Protein AF-A0A2N2Z2V5-F1 (afdb_monomer)

Secondary structure (DSSP, 8-state):
-------GGG-TT----S-BSS---EEEPSSPPP-SSS--GGGGGSPPEEEEEE-----S------STTTT-TTSS-S-S----TT-EEEEEEEEEE-SS-EEEEEEE--TT-GGG-PPEEEETTTTEEEE----

Solvent-accessible surface area (backbone atoms only — not comparable to full-atom values): 9160 Å² total; per-residue (Å²): 134,80,84,80,73,81,56,72,90,76,53,92,82,70,74,89,63,82,56,32,67,86,59,82,56,64,35,81,41,96,63,80,83,71,91,80,86,63,87,56,76,73,56,75,78,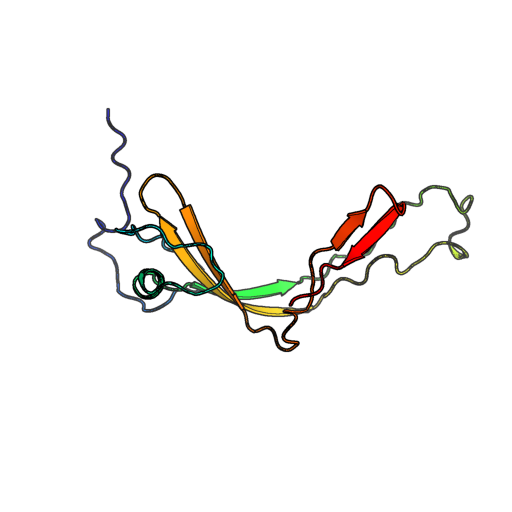29,50,37,19,47,42,72,52,65,39,66,76,87,70,81,88,78,80,80,76,87,59,83,56,75,82,42,72,88,75,52,80,91,75,86,72,86,72,69,55,74,44,69,46,57,34,40,37,32,28,34,26,64,86,87,53,83,46,76,51,77,46,62,83,60,93,80,62,67,80,78,72,47,59,71,46,78,38,84,86,80,74,41,78,42,67,50,81,84,130

Nearest PDB structures (foldseek):
  2v9j-assembly1_B  TM=2.608E-01  e=1.720E+00  Homo sapiens
  2y8q-assembly1_B  TM=3.119E-01  e=4.897E+00  Homo sapiens

Sequence (135 aa):
MSLVNCTFDDNPNYSELNSSTDVLLVKKFKTAPIFDGDIDEVWSSARPMLSDATVSKAGNRVITLNGSSNGNTALEPTDLFDPYTGESYKYSLRGGHDGEYLYLLFEFDDAEDSMDRESFYFDPATKTWKQEDRK

pLDDT: mean 76.93, std 15.85, range [36.72, 96.12]

Structure (mmCIF, N/CA/C/O backbone):
data_AF-A0A2N2Z2V5-F1
#
_entry.id   AF-A0A2N2Z2V5-F1
#
loop_
_atom_site.group_PDB
_atom_site.id
_atom_site.type_symbol
_atom_site.label_atom_id
_atom_site.label_alt_id
_atom_site.label_comp_id
_atom_site.label_asym_id
_atom_site.label_entity_id
_atom_site.label_seq_id
_atom_site.pdbx_PDB_ins_code
_atom_site.Cartn_x
_atom_site.Cartn_y
_atom_site.Cartn_z
_atom_site.occupancy
_atom_site.B_iso_or_equiv
_atom_site.auth_seq_id
_atom_site.auth_comp_id
_atom_site.auth_asym_id
_atom_site.auth_atom_id
_atom_site.pdbx_PDB_model_num
ATOM 1 N N . MET A 1 1 ? -4.647 25.467 25.989 1.00 37.06 1 MET A N 1
ATOM 2 C CA . MET A 1 1 ? -5.329 25.253 24.696 1.00 37.06 1 MET A CA 1
ATOM 3 C C . MET A 1 1 ? -5.066 23.820 24.292 1.00 37.06 1 MET A C 1
ATOM 5 O O . MET A 1 1 ? -3.930 23.506 23.973 1.00 37.06 1 MET A O 1
ATOM 9 N N . SER A 1 2 ? -6.060 22.944 24.427 1.00 39.22 2 SER A N 1
ATOM 10 C CA . SER A 1 2 ? -5.961 21.573 23.920 1.00 39.22 2 SER A CA 1
ATOM 11 C C . SER A 1 2 ? -6.251 21.618 22.424 1.00 39.22 2 SER A C 1
ATOM 13 O O . SER A 1 2 ? -7.257 22.220 22.041 1.00 39.22 2 SER A O 1
ATOM 15 N N . LEU A 1 3 ? -5.386 21.044 21.585 1.00 36.72 3 LEU A N 1
ATOM 16 C CA . LEU A 1 3 ? -5.767 20.773 20.202 1.00 36.72 3 LEU A CA 1
ATOM 17 C C . LEU A 1 3 ? -6.881 19.724 20.251 1.00 36.72 3 LEU A C 1
ATOM 19 O O . LEU A 1 3 ? -6.632 18.557 20.544 1.00 36.72 3 LEU A O 1
ATOM 23 N N . VAL A 1 4 ? -8.116 20.153 20.003 1.00 44.22 4 VAL A N 1
ATOM 24 C CA . VAL A 1 4 ? -9.213 19.238 19.687 1.00 44.22 4 VAL A CA 1
ATOM 25 C C . VAL A 1 4 ? -8.916 18.726 18.285 1.00 44.22 4 VAL A C 1
ATOM 27 O O . VAL A 1 4 ? -9.154 19.416 17.298 1.00 44.22 4 VAL A O 1
ATOM 30 N N . ASN A 1 5 ? -8.281 17.560 18.208 1.00 45.56 5 ASN A N 1
ATOM 31 C CA . ASN A 1 5 ? -8.080 16.871 16.947 1.00 45.56 5 ASN A CA 1
ATOM 32 C C . ASN A 1 5 ? -9.447 16.306 16.548 1.00 45.56 5 ASN A C 1
ATOM 34 O O . ASN A 1 5 ? -9.966 15.435 17.243 1.00 45.56 5 ASN A O 1
ATOM 38 N N . CYS A 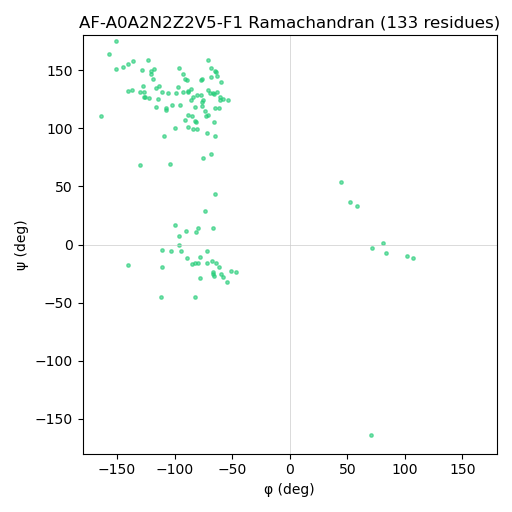1 6 ? -10.068 16.851 15.502 1.00 43.03 6 CYS A N 1
ATOM 39 C CA . CYS A 1 6 ? -11.327 16.333 14.979 1.00 43.03 6 CYS A CA 1
ATOM 40 C C . CYS A 1 6 ? -11.065 14.931 14.422 1.00 43.03 6 CYS A C 1
ATOM 42 O O . CYS A 1 6 ? -10.645 14.782 13.275 1.00 43.03 6 CYS A O 1
ATOM 44 N N . THR A 1 7 ? -11.271 13.891 15.228 1.00 51.41 7 THR A N 1
ATOM 45 C CA . THR A 1 7 ? -11.372 12.541 14.689 1.00 51.41 7 THR A CA 1
ATOM 46 C C . THR A 1 7 ? -12.634 12.489 13.844 1.00 51.41 7 THR A C 1
ATOM 48 O O . THR A 1 7 ? -13.701 12.922 14.268 1.00 51.41 7 THR A O 1
ATOM 51 N N . PHE A 1 8 ? -12.480 11.998 12.623 1.00 54.22 8 PHE A N 1
ATOM 52 C CA . PHE A 1 8 ? -13.484 11.926 11.567 1.00 54.22 8 PHE A CA 1
ATOM 53 C C . PHE A 1 8 ? -14.870 11.390 12.008 1.00 54.22 8 PHE A C 1
ATOM 55 O O . PHE A 1 8 ? -15.880 11.758 11.412 1.00 54.22 8 PHE A O 1
ATOM 62 N N . ASP A 1 9 ? -14.928 10.613 13.094 1.00 52.00 9 ASP A N 1
ATOM 63 C CA . ASP A 1 9 ? -16.160 10.105 13.711 1.00 52.00 9 ASP A CA 1
ATOM 64 C C . ASP A 1 9 ? -17.124 11.193 14.239 1.00 52.00 9 ASP A C 1
ATOM 66 O O . ASP A 1 9 ? -18.313 10.916 14.382 1.00 52.00 9 ASP A O 1
ATOM 70 N N . ASP A 1 10 ? -16.658 12.426 14.474 1.00 52.94 10 ASP A N 1
ATOM 71 C CA . ASP A 1 10 ? -17.479 13.538 14.988 1.00 52.94 10 ASP A CA 1
ATOM 72 C C . ASP A 1 10 ? -18.024 14.475 13.888 1.00 52.94 10 ASP A C 1
ATOM 74 O O . ASP A 1 10 ? -18.585 15.530 14.195 1.00 52.94 10 ASP A O 1
ATOM 78 N N . ASN A 1 11 ? -17.853 14.148 12.597 1.00 53.00 11 ASN A N 1
ATOM 79 C CA . ASN A 1 11 ? -18.323 15.002 11.500 1.00 53.00 11 ASN A CA 1
ATOM 80 C C . ASN A 1 11 ? -19.757 14.633 11.048 1.00 53.00 11 ASN A C 1
ATOM 82 O O . ASN A 1 11 ? -19.936 13.639 10.342 1.00 53.00 11 ASN A O 1
ATOM 86 N N . PRO A 1 12 ? -20.785 15.453 11.354 1.00 52.12 12 PRO A N 1
ATOM 87 C CA . PRO A 1 12 ? -22.185 15.158 11.029 1.00 52.12 12 PRO A CA 1
ATOM 88 C C . PRO A 1 12 ? -22.532 15.266 9.531 1.00 52.12 12 PRO A C 1
ATOM 90 O O . PRO A 1 12 ? -23.656 14.954 9.152 1.00 52.12 12 PRO A O 1
ATOM 93 N N . ASN A 1 13 ? -21.601 15.708 8.675 1.00 53.38 13 ASN A N 1
ATOM 94 C CA . ASN A 1 13 ? -21.816 15.888 7.231 1.00 53.38 13 ASN A CA 1
ATOM 95 C C . ASN A 1 13 ? -21.267 14.739 6.371 1.00 53.38 13 ASN A C 1
ATOM 97 O O . ASN A 1 13 ? -21.069 14.899 5.164 1.00 53.38 13 ASN A O 1
ATOM 101 N N . TYR A 1 14 ? -20.985 13.583 6.969 1.00 53.47 14 TYR A N 1
ATOM 102 C CA . TYR A 1 14 ? -20.516 12.437 6.209 1.00 53.47 14 TYR A CA 1
ATOM 103 C C . TYR A 1 14 ? -21.669 11.762 5.452 1.00 53.47 14 TYR A C 1
ATOM 105 O O . TYR A 1 14 ? -22.622 11.275 6.054 1.00 53.47 14 TYR A O 1
ATOM 113 N N . SER A 1 15 ? -21.571 11.722 4.121 1.00 54.09 15 SER A N 1
ATOM 114 C CA . SER A 1 15 ? -22.388 10.813 3.315 1.00 54.09 15 SER A CA 1
ATOM 115 C C . SER A 1 15 ? -21.699 9.453 3.282 1.00 54.09 15 SER A C 1
ATOM 117 O O . SER A 1 15 ? -20.509 9.365 2.970 1.00 54.09 15 SER A O 1
ATOM 119 N N . GLU A 1 16 ? -22.432 8.399 3.635 1.00 56.84 16 GLU A N 1
ATOM 120 C CA . GLU A 1 16 ? -21.957 7.019 3.559 1.00 56.84 16 GLU A CA 1
ATOM 121 C C . GLU A 1 16 ? -21.784 6.602 2.094 1.00 56.84 16 GLU A C 1
ATOM 123 O O . GLU A 1 16 ? -22.608 5.909 1.506 1.00 56.84 16 GLU A O 1
ATOM 128 N N . LEU A 1 17 ? -20.696 7.042 1.471 1.00 58.56 17 LEU A N 1
ATOM 129 C CA . LEU A 1 17 ? -20.167 6.351 0.308 1.00 58.56 17 LEU A CA 1
ATOM 130 C C . LEU A 1 17 ? -19.474 5.087 0.822 1.00 58.56 17 LEU A C 1
ATOM 132 O O . LEU A 1 17 ? -18.594 5.145 1.678 1.00 58.56 17 LEU A O 1
ATOM 136 N N . ASN A 1 18 ? -19.889 3.940 0.301 1.00 76.81 18 ASN A N 1
ATOM 137 C CA . ASN A 1 18 ? -19.373 2.606 0.608 1.00 76.81 18 ASN A CA 1
ATOM 138 C C . ASN A 1 18 ? -17.898 2.406 0.200 1.00 76.81 18 ASN A C 1
ATOM 140 O O . ASN A 1 18 ? -17.251 1.481 0.682 1.00 76.81 18 ASN A O 1
ATOM 144 N N . SER A 1 19 ? -17.349 3.275 -0.652 1.00 84.19 19 SER A N 1
ATOM 145 C CA . SER A 1 19 ? -15.933 3.305 -1.037 1.00 84.19 19 SER A CA 1
ATOM 146 C C . SER A 1 19 ? -15.520 4.694 -1.535 1.00 84.19 19 SER A C 1
ATOM 148 O O . SER A 1 19 ? -16.366 5.558 -1.764 1.00 84.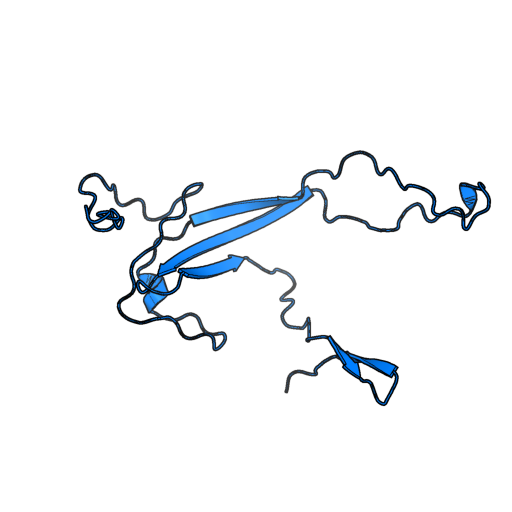19 19 SER A O 1
ATOM 150 N N . SER A 1 20 ? -14.218 4.965 -1.608 1.00 87.62 20 SER A N 1
ATOM 151 C CA . SER A 1 20 ? -13.621 6.215 -2.122 1.00 87.62 20 SER A CA 1
ATOM 152 C C . SER A 1 20 ? -12.662 5.917 -3.272 1.00 87.62 20 SER A C 1
ATOM 154 O O . SER A 1 20 ? -12.165 4.800 -3.322 1.00 87.62 20 SER A O 1
ATOM 156 N N . THR A 1 21 ? -12.351 6.877 -4.146 1.00 90.38 21 THR A N 1
ATOM 157 C CA . THR A 1 21 ? -11.351 6.688 -5.225 1.00 90.38 21 THR A CA 1
ATOM 158 C C . THR A 1 21 ? -10.062 7.486 -5.040 1.00 90.38 21 THR A C 1
ATOM 160 O O . THR A 1 21 ? -9.044 7.171 -5.651 1.00 90.38 21 THR A O 1
ATOM 163 N N . ASP A 1 22 ? -10.102 8.522 -4.205 1.00 86.75 22 ASP A N 1
ATOM 164 C CA . ASP A 1 22 ? -9.047 9.533 -4.062 1.00 86.75 22 ASP A CA 1
ATOM 165 C C . ASP A 1 22 ? -8.803 9.972 -2.608 1.00 86.75 22 ASP A C 1
ATOM 167 O O . ASP A 1 22 ? -7.756 10.540 -2.298 1.00 86.75 22 ASP A O 1
ATOM 171 N N . VAL A 1 23 ? -9.748 9.703 -1.703 1.00 87.25 23 VAL A N 1
ATOM 172 C CA . VAL A 1 23 ? -9.639 10.055 -0.282 1.00 87.25 23 VAL A CA 1
ATOM 173 C C . VAL A 1 23 ? -9.614 8.804 0.588 1.00 87.25 23 VAL A C 1
ATOM 175 O O . VAL A 1 23 ? -10.610 8.080 0.659 1.00 87.25 23 VAL A O 1
ATOM 178 N N . LEU A 1 24 ? -8.516 8.601 1.319 1.00 90.25 24 LEU A N 1
ATOM 179 C CA . LEU A 1 24 ? -8.424 7.600 2.379 1.00 90.25 24 LEU A CA 1
ATOM 180 C C . LEU A 1 24 ? -8.953 8.173 3.696 1.00 90.25 24 LEU A C 1
ATOM 182 O O . LEU A 1 24 ? -8.454 9.182 4.195 1.00 90.25 24 LEU A O 1
ATOM 186 N N . LEU A 1 25 ? -9.931 7.491 4.284 1.00 89.00 25 LEU A N 1
ATOM 187 C CA . LEU A 1 25 ? -10.455 7.812 5.606 1.00 89.00 25 LEU A CA 1
ATOM 188 C C . LEU A 1 25 ? -9.959 6.779 6.610 1.00 89.00 25 LEU A C 1
ATOM 190 O O . LEU A 1 25 ? -10.059 5.577 6.372 1.00 89.00 25 LEU A O 1
ATOM 194 N N . VAL A 1 26 ? -9.424 7.260 7.730 1.00 90.31 26 VAL A N 1
ATOM 195 C CA . VAL A 1 26 ? -8.827 6.410 8.762 1.00 90.31 26 VAL A CA 1
ATOM 196 C C . VAL A 1 26 ? -9.812 6.263 9.916 1.00 90.31 26 VAL A C 1
ATOM 198 O O . VAL A 1 26 ? -10.214 7.258 10.523 1.00 90.31 26 VAL A O 1
ATOM 201 N N . LYS A 1 27 ? -10.214 5.025 10.214 1.00 89.12 27 LYS A N 1
ATOM 202 C CA . LYS A 1 27 ? -11.184 4.717 11.272 1.00 89.12 27 LYS A CA 1
ATOM 203 C C . LYS A 1 27 ? -10.487 4.499 12.614 1.00 89.12 27 LYS A C 1
ATOM 205 O O . LYS A 1 27 ? -9.452 3.842 12.672 1.00 89.12 27 LYS A O 1
ATOM 210 N N . LYS A 1 28 ? -11.081 4.971 13.714 1.00 90.94 28 LYS A N 1
ATOM 211 C CA . LYS A 1 28 ? -10.616 4.593 15.051 1.00 90.94 28 LYS A CA 1
ATOM 212 C C . LYS A 1 28 ? -11.065 3.171 15.397 1.00 90.94 28 LYS A C 1
ATOM 214 O O . LYS A 1 28 ? -12.263 2.885 15.429 1.00 90.94 28 LYS A O 1
ATOM 219 N N . PHE A 1 29 ? -10.119 2.295 15.706 1.00 90.31 29 PHE A N 1
ATOM 220 C CA . PHE A 1 29 ? -10.363 0.926 16.138 1.00 90.31 29 PHE A CA 1
ATOM 221 C C . PHE A 1 29 ? -10.431 0.816 17.660 1.00 90.31 29 PHE A C 1
ATOM 223 O O . PHE A 1 29 ? -9.760 1.540 18.395 1.00 90.31 29 PHE A O 1
ATOM 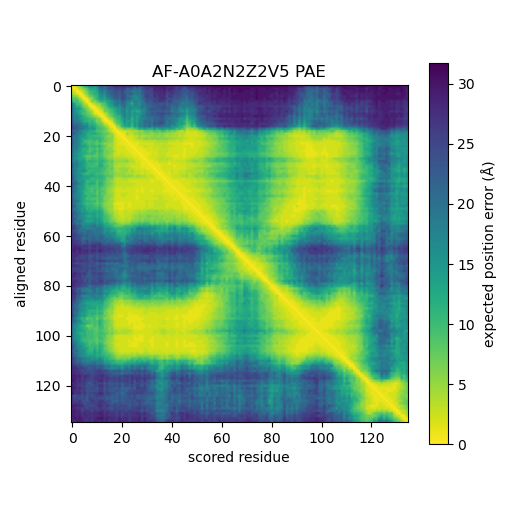230 N N . LYS A 1 30 ? -11.272 -0.107 18.141 1.00 89.25 30 LYS A N 1
ATOM 231 C CA . LYS A 1 30 ? -11.328 -0.468 19.568 1.00 89.25 30 LYS A CA 1
ATOM 232 C C . LYS A 1 30 ? -10.184 -1.396 19.970 1.00 89.25 30 LYS A C 1
ATOM 234 O O . LYS A 1 30 ? -9.775 -1.389 21.126 1.00 89.25 30 LYS A O 1
ATOM 239 N N . THR A 1 31 ? -9.707 -2.185 19.017 1.00 90.25 31 THR A N 1
ATOM 240 C CA . THR A 1 31 ? -8.649 -3.175 19.185 1.00 90.25 31 THR A CA 1
ATOM 241 C C . THR A 1 31 ? -7.724 -3.054 17.986 1.00 90.25 31 THR A C 1
ATOM 243 O O . THR A 1 31 ? -8.207 -2.937 16.859 1.00 90.25 31 THR A O 1
ATOM 246 N N . ALA A 1 32 ? -6.419 -3.020 18.235 1.00 92.25 32 ALA A N 1
ATOM 247 C CA . ALA A 1 32 ? -5.422 -3.013 17.175 1.00 92.25 32 ALA A CA 1
ATOM 248 C C . ALA A 1 32 ? -5.504 -4.311 16.351 1.00 92.25 32 ALA A C 1
ATOM 250 O O . ALA A 1 32 ? -5.790 -5.361 16.934 1.00 92.25 32 ALA A O 1
ATOM 251 N N . PRO A 1 33 ? -5.256 -4.250 15.032 1.00 93.31 33 PRO A N 1
ATOM 252 C CA . PRO A 1 33 ? -5.097 -5.448 14.228 1.00 93.31 33 PRO A CA 1
ATOM 253 C C . PRO A 1 33 ? -3.802 -6.185 14.604 1.00 93.31 33 PRO A C 1
ATOM 255 O O . PRO A 1 33 ? -2.821 -5.572 15.037 1.00 93.31 33 PRO A O 1
ATOM 258 N N . ILE A 1 34 ? -3.800 -7.498 14.422 1.00 92.19 34 ILE A N 1
ATOM 259 C CA . ILE A 1 34 ? -2.655 -8.387 14.583 1.00 92.19 34 ILE A CA 1
ATOM 260 C C . ILE A 1 34 ? -1.950 -8.506 13.223 1.00 92.19 34 ILE A C 1
ATOM 262 O O . ILE A 1 34 ? -2.574 -8.487 12.168 1.00 92.19 34 ILE A O 1
ATOM 266 N N . PHE A 1 35 ? -0.618 -8.573 13.241 1.00 86.00 35 PHE A N 1
ATOM 267 C CA . PHE A 1 35 ? 0.207 -8.712 12.038 1.00 86.00 35 PHE A CA 1
ATOM 268 C C . PHE A 1 35 ? 0.717 -10.150 11.911 1.00 86.00 35 PHE A C 1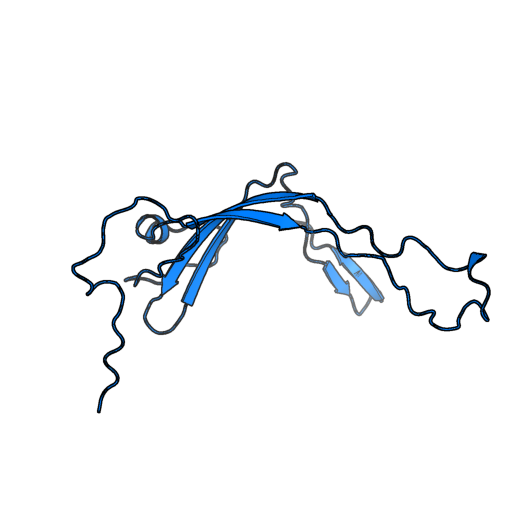
ATOM 270 O O . PHE A 1 35 ? 1.904 -10.412 12.108 1.00 86.00 35 PHE A O 1
ATOM 277 N N . ASP A 1 36 ? -0.188 -11.084 11.634 1.00 86.44 36 ASP A N 1
ATOM 278 C CA . ASP A 1 36 ? 0.102 -12.518 11.480 1.00 86.44 36 ASP A CA 1
ATOM 279 C C . ASP A 1 36 ? -0.052 -13.032 10.037 1.00 86.44 36 ASP A C 1
ATOM 281 O O . ASP A 1 36 ? 0.323 -14.167 9.749 1.00 86.44 36 ASP A O 1
ATOM 285 N N . GLY A 1 37 ? -0.511 -12.174 9.123 1.00 84.75 37 GLY A N 1
ATOM 286 C CA . GLY A 1 37 ? -0.719 -12.498 7.711 1.00 84.75 37 GLY A CA 1
ATOM 287 C C . GLY A 1 37 ? -2.181 -12.756 7.348 1.00 84.75 37 GLY A C 1
ATOM 288 O O . GLY A 1 37 ? -2.486 -12.785 6.158 1.00 84.75 37 GLY A O 1
ATOM 289 N N . ASP A 1 38 ? -3.074 -12.859 8.335 1.00 90.25 38 ASP A N 1
ATOM 290 C CA . ASP A 1 38 ? -4.515 -12.935 8.119 1.00 90.25 38 ASP A CA 1
ATOM 291 C C . ASP A 1 38 ? -5.166 -11.546 8.252 1.00 90.25 38 ASP A C 1
ATOM 293 O O . ASP A 1 38 ? -4.684 -10.646 8.944 1.00 90.25 38 ASP A O 1
ATOM 297 N N . ILE A 1 39 ? -6.282 -11.337 7.547 1.00 92.00 39 ILE A N 1
ATOM 298 C CA . ILE A 1 39 ? -7.028 -10.076 7.621 1.00 92.00 39 ILE A CA 1
ATOM 299 C C . ILE A 1 39 ? -8.042 -10.152 8.763 1.00 92.00 39 ILE A C 1
ATOM 301 O O . ILE A 1 39 ? -9.059 -10.842 8.672 1.00 92.00 39 ILE A O 1
ATOM 305 N N . ASP A 1 40 ? -7.802 -9.363 9.805 1.00 94.12 40 ASP A N 1
ATOM 306 C CA . ASP A 1 40 ? -8.704 -9.252 10.949 1.00 94.12 40 ASP A CA 1
ATOM 307 C C . ASP A 1 40 ? -10.082 -8.662 10.612 1.00 94.12 40 ASP A C 1
ATOM 309 O O . ASP A 1 40 ? -10.224 -7.722 9.823 1.00 94.12 40 ASP A O 1
ATOM 313 N N . GLU A 1 41 ? -11.109 -9.109 11.345 1.00 93.25 41 GLU A N 1
ATOM 314 C CA . GLU A 1 41 ? -12.486 -8.608 11.218 1.00 93.25 41 GLU A CA 1
ATOM 315 C C . GLU A 1 41 ? -12.591 -7.091 11.450 1.00 93.25 41 GLU A C 1
ATOM 317 O O . GLU A 1 41 ? -13.456 -6.436 10.865 1.00 93.25 41 GLU A O 1
ATOM 322 N N . VAL A 1 42 ? -11.694 -6.495 12.248 1.00 92.25 42 VAL A N 1
ATOM 323 C CA . VAL A 1 42 ? -11.691 -5.047 12.527 1.00 92.25 42 VAL A CA 1
ATOM 324 C C . VAL A 1 42 ? -11.648 -4.210 11.242 1.00 92.25 42 VAL A C 1
ATOM 326 O O . VAL A 1 42 ? -12.288 -3.154 11.165 1.00 92.25 42 VAL A O 1
ATOM 329 N N . TRP A 1 43 ? -10.995 -4.717 10.194 1.00 93.31 43 TRP A N 1
ATOM 330 C CA . TRP A 1 43 ? -10.896 -4.060 8.895 1.00 93.31 43 TRP A CA 1
ATOM 331 C C . TRP A 1 43 ? -12.230 -3.951 8.166 1.00 93.31 43 TRP A C 1
ATOM 333 O O . TRP A 1 43 ? -12.404 -3.012 7.389 1.00 93.31 43 TRP A O 1
ATOM 343 N N . SER A 1 44 ? -13.199 -4.833 8.439 1.00 90.62 44 SER A N 1
ATOM 344 C CA . SER A 1 44 ? -14.554 -4.761 7.866 1.00 90.62 44 SER A CA 1
ATOM 345 C C . SER A 1 44 ? -15.280 -3.454 8.209 1.00 90.62 44 SER A C 1
ATOM 347 O O . SER A 1 44 ? -16.125 -3.000 7.441 1.00 90.62 44 SER A O 1
ATOM 349 N N . SER A 1 45 ? -14.908 -2.819 9.325 1.00 87.31 45 SER A N 1
ATOM 350 C CA . SER A 1 45 ? -15.467 -1.540 9.770 1.00 87.31 45 SER A CA 1
ATOM 351 C C . SER A 1 45 ? -14.834 -0.316 9.096 1.00 87.31 45 SER A C 1
ATOM 353 O O . SER A 1 45 ? -15.389 0.783 9.165 1.00 87.31 45 SER A O 1
ATOM 355 N N . ALA A 1 46 ? -13.671 -0.483 8.458 1.00 90.62 46 ALA A N 1
ATOM 356 C CA . ALA A 1 46 ? -12.979 0.581 7.748 1.00 90.62 46 ALA A CA 1
ATOM 357 C C . ALA A 1 46 ? -13.455 0.651 6.292 1.00 90.62 46 ALA A C 1
ATOM 359 O O . ALA A 1 46 ? -13.504 -0.355 5.581 1.00 90.62 46 ALA A O 1
ATOM 360 N N . ARG A 1 47 ? -13.772 1.864 5.831 1.00 90.44 47 ARG A N 1
ATOM 361 C CA . ARG A 1 47 ? -14.154 2.111 4.437 1.00 90.44 47 ARG A CA 1
ATOM 362 C C . ARG A 1 47 ? -12.938 1.924 3.516 1.00 90.44 47 ARG A C 1
ATOM 364 O O . ARG A 1 47 ? -11.909 2.551 3.771 1.00 90.44 47 ARG A O 1
ATOM 371 N N . PRO A 1 48 ? -13.059 1.153 2.422 1.00 93.44 48 PRO A N 1
ATOM 372 C CA . PRO A 1 48 ? -11.990 1.025 1.443 1.00 93.44 48 PRO A CA 1
ATOM 373 C C . PRO A 1 48 ? -11.887 2.251 0.528 1.00 93.44 48 PRO A C 1
ATOM 375 O O . PRO A 1 48 ? -12.891 2.820 0.081 1.00 93.44 48 PRO A O 1
ATOM 378 N N . MET A 1 49 ? -10.651 2.613 0.202 1.00 93.94 49 MET A N 1
ATOM 379 C CA . MET A 1 49 ? -10.307 3.409 -0.969 1.00 93.94 49 MET A CA 1
ATOM 380 C C . MET A 1 49 ? -9.921 2.452 -2.101 1.00 93.94 49 MET A C 1
ATOM 382 O O . MET A 1 49 ? -8.998 1.662 -1.942 1.00 93.94 49 MET A O 1
ATOM 386 N N . LEU A 1 50 ? -10.641 2.511 -3.218 1.00 94.31 50 LEU A N 1
ATOM 387 C CA . LEU A 1 50 ? -10.439 1.691 -4.407 1.00 94.31 50 LEU A CA 1
ATOM 388 C C . LEU A 1 50 ? -9.840 2.566 -5.500 1.00 94.31 50 LEU A C 1
ATOM 390 O O . LEU A 1 50 ? -10.469 3.535 -5.922 1.00 94.31 50 LEU A O 1
ATOM 394 N N . SER A 1 51 ? -8.634 2.250 -5.947 1.00 92.50 51 SER A N 1
ATOM 395 C CA . SER A 1 51 ? -7.940 3.066 -6.941 1.00 92.50 51 SER A CA 1
ATOM 396 C C . SER A 1 51 ? -7.006 2.209 -7.788 1.00 92.50 51 SER A C 1
ATOM 398 O O . SER A 1 51 ? -6.852 1.011 -7.553 1.00 92.50 51 SER A O 1
ATOM 400 N N . ASP A 1 52 ? -6.392 2.830 -8.786 1.00 91.75 52 ASP A N 1
ATOM 401 C CA . ASP A 1 52 ? -5.495 2.178 -9.727 1.00 91.75 52 ASP A CA 1
ATOM 402 C C . ASP A 1 52 ? -4.128 2.875 -9.665 1.00 91.75 52 ASP A C 1
ATOM 404 O O . ASP A 1 52 ? -4.016 4.096 -9.803 1.00 91.75 52 ASP A O 1
ATOM 408 N N . ALA A 1 53 ? -3.064 2.107 -9.446 1.00 89.31 53 ALA A N 1
ATOM 409 C CA . ALA A 1 53 ? -1.694 2.594 -9.529 1.00 89.31 53 ALA A CA 1
ATOM 410 C C . ALA A 1 53 ? -1.175 2.343 -10.944 1.00 89.31 53 ALA A C 1
ATOM 412 O O . ALA A 1 53 ? -1.316 1.240 -11.455 1.00 89.31 53 ALA A O 1
ATOM 413 N N . THR A 1 54 ? -0.573 3.349 -11.582 1.00 89.62 54 THR A N 1
ATOM 414 C CA . THR A 1 54 ? -0.013 3.209 -12.935 1.00 89.62 54 THR A CA 1
ATOM 415 C C . THR A 1 54 ? 1.436 3.661 -12.958 1.00 89.62 54 THR A C 1
ATOM 417 O O . THR A 1 54 ? 1.759 4.759 -12.497 1.00 89.62 54 THR A O 1
ATOM 420 N N . VAL A 1 55 ? 2.309 2.839 -13.536 1.00 87.12 55 VAL A N 1
ATOM 421 C CA . VAL A 1 55 ? 3.718 3.187 -13.725 1.00 87.12 55 VAL A CA 1
ATOM 422 C C . VAL A 1 55 ? 3.837 4.063 -14.966 1.00 87.12 55 VAL A C 1
ATOM 424 O O . VAL A 1 55 ? 3.718 3.608 -16.107 1.00 87.12 55 VAL A O 1
ATOM 427 N N . SER A 1 56 ? 4.055 5.356 -14.748 1.00 84.00 56 SER A N 1
ATOM 428 C CA . SER A 1 56 ? 4.257 6.303 -15.839 1.00 84.00 56 SER A CA 1
ATOM 429 C C . SER A 1 56 ? 5.607 6.084 -16.525 1.00 84.00 56 SER A C 1
ATOM 431 O O . SER A 1 56 ? 6.545 5.511 -15.969 1.00 84.00 56 SER A O 1
ATOM 433 N N . LYS A 1 57 ? 5.720 6.555 -17.771 1.00 80.00 57 LYS A N 1
ATOM 434 C CA . LYS A 1 57 ? 6.977 6.483 -18.516 1.00 80.00 57 LYS A CA 1
ATOM 435 C C . LYS A 1 57 ? 8.062 7.264 -17.776 1.00 80.00 57 LYS A C 1
ATOM 437 O O . LYS A 1 57 ? 7.926 8.471 -17.593 1.00 80.00 57 LYS A O 1
ATOM 442 N N . ALA A 1 58 ? 9.179 6.604 -17.471 1.00 71.88 58 ALA A N 1
ATOM 443 C CA . ALA A 1 58 ? 10.324 7.169 -16.747 1.00 71.88 58 ALA A CA 1
ATOM 444 C C . ALA A 1 58 ? 11.103 8.279 -17.503 1.00 71.88 58 ALA A C 1
ATOM 446 O O . ALA A 1 58 ? 12.219 8.631 -17.129 1.00 71.88 58 ALA A O 1
ATOM 447 N N . GLY A 1 59 ? 10.539 8.844 -18.577 1.00 73.31 59 GLY A N 1
ATOM 448 C CA . GLY A 1 59 ? 11.224 9.782 -19.465 1.00 73.31 59 GLY A CA 1
ATOM 449 C C . GLY A 1 59 ? 12.304 9.113 -20.322 1.00 73.31 59 GLY A C 1
ATOM 450 O O . GLY A 1 59 ? 12.319 7.895 -20.503 1.00 73.31 59 GLY A O 1
ATOM 451 N N . ASN A 1 60 ? 13.189 9.923 -20.906 1.00 71.81 60 ASN A N 1
ATOM 452 C CA . ASN A 1 60 ? 14.349 9.409 -21.633 1.00 71.81 60 ASN A CA 1
ATOM 453 C C . ASN A 1 60 ? 15.414 8.965 -20.627 1.00 71.81 60 ASN A C 1
ATOM 455 O O . ASN A 1 60 ? 15.799 9.748 -19.758 1.00 71.81 60 ASN A O 1
ATOM 459 N N . ARG A 1 61 ? 15.924 7.737 -20.767 1.00 64.44 61 ARG A N 1
ATO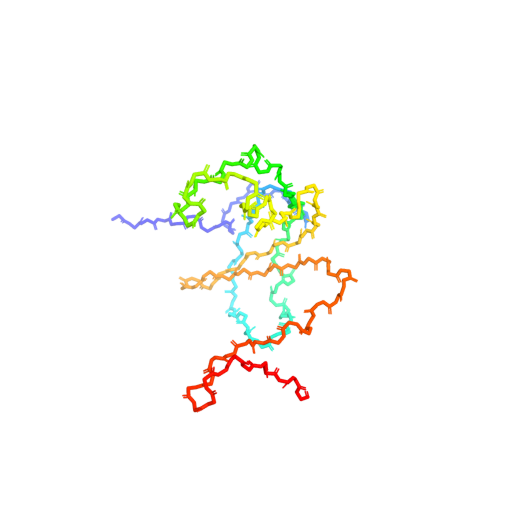M 460 C CA . ARG A 1 61 ? 17.045 7.247 -19.958 1.00 64.44 61 ARG A CA 1
ATOM 461 C C . ARG A 1 61 ? 18.277 8.121 -20.217 1.00 64.44 61 ARG A C 1
ATOM 463 O O . ARG A 1 61 ? 18.780 8.160 -21.337 1.00 64.44 61 ARG A O 1
ATOM 470 N N . VAL A 1 62 ? 18.773 8.798 -19.184 1.00 66.81 62 VAL A N 1
ATOM 471 C CA . VAL A 1 62 ? 20.081 9.467 -19.206 1.00 66.81 62 VAL A CA 1
ATOM 472 C C . VAL A 1 62 ? 21.002 8.672 -18.293 1.00 66.81 62 VAL A C 1
ATOM 474 O O . VAL A 1 62 ? 21.002 8.854 -17.080 1.00 66.81 62 VAL A O 1
ATOM 477 N N . ILE A 1 63 ? 21.745 7.734 -18.875 1.00 63.34 63 ILE A N 1
ATOM 478 C CA . ILE A 1 63 ? 22.747 6.960 -18.142 1.00 63.34 63 ILE A CA 1
ATOM 479 C C . ILE A 1 63 ? 24.013 7.814 -18.079 1.00 63.34 63 ILE A C 1
ATOM 481 O O . ILE A 1 63 ? 24.704 7.997 -19.082 1.00 63.34 63 ILE A O 1
ATOM 485 N N . THR A 1 64 ? 24.303 8.377 -16.905 1.00 62.09 64 THR A N 1
ATOM 486 C CA . THR A 1 64 ? 25.575 9.065 -16.667 1.00 62.09 64 THR A CA 1
ATOM 487 C C . THR A 1 64 ? 26.681 8.017 -16.600 1.00 62.09 64 THR A C 1
ATOM 489 O O . THR A 1 64 ? 26.723 7.199 -15.683 1.00 62.09 64 THR A O 1
ATOM 492 N N . LEU A 1 65 ? 27.557 8.030 -17.603 1.00 63.50 65 LEU A N 1
ATOM 493 C CA . LEU A 1 65 ? 28.634 7.059 -17.788 1.00 63.50 65 LEU A CA 1
ATOM 494 C C . LEU A 1 65 ? 29.592 7.080 -16.587 1.00 63.50 65 LEU A C 1
ATOM 496 O O . LEU A 1 65 ? 30.141 8.129 -16.253 1.00 63.50 65 LEU A O 1
ATOM 500 N N . ASN A 1 66 ? 29.856 5.927 -15.966 1.00 59.06 66 ASN A N 1
ATOM 501 C CA . ASN A 1 66 ? 30.794 5.820 -14.837 1.00 59.06 66 ASN A CA 1
ATOM 502 C C . ASN A 1 66 ? 32.278 5.784 -15.273 1.00 59.06 66 ASN A C 1
ATOM 504 O O . ASN A 1 66 ? 33.152 5.430 -14.486 1.00 59.06 66 ASN A O 1
ATOM 508 N N . GLY A 1 67 ? 32.578 6.135 -16.5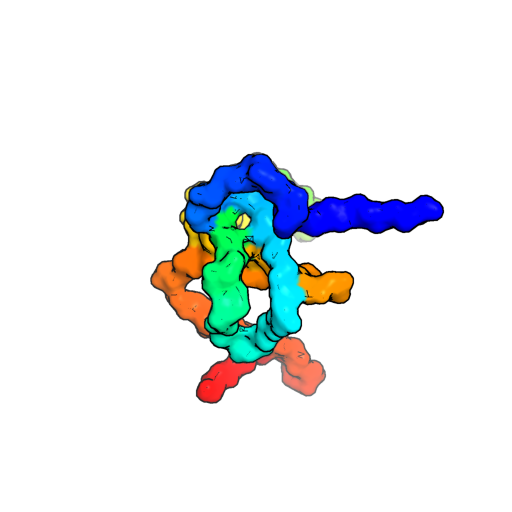27 1.00 63.53 67 GLY A N 1
ATOM 509 C CA . GLY A 1 67 ? 33.936 6.174 -17.075 1.00 63.53 67 GLY A CA 1
ATOM 510 C C . GLY A 1 67 ? 34.581 4.803 -17.310 1.00 63.53 67 GLY A C 1
ATOM 511 O O . GLY A 1 67 ? 35.683 4.757 -17.856 1.00 63.53 67 GLY A O 1
ATOM 512 N N . SER A 1 68 ? 33.917 3.695 -16.958 1.00 69.44 68 SER A N 1
ATOM 513 C CA . SER A 1 68 ? 34.490 2.347 -17.077 1.00 69.44 68 SER A CA 1
ATOM 514 C C . SER A 1 68 ? 34.744 1.915 -18.525 1.00 69.44 68 SER A C 1
ATOM 516 O O . SER A 1 68 ? 35.706 1.190 -18.770 1.00 69.44 68 SER A O 1
ATOM 518 N N . SER A 1 69 ? 33.990 2.441 -19.497 1.00 68.56 69 SER A N 1
ATOM 519 C CA . SER A 1 69 ? 34.230 2.166 -20.924 1.00 68.56 69 SER A CA 1
ATOM 520 C C . SER A 1 69 ? 35.182 3.148 -21.608 1.00 68.56 69 SER A C 1
ATOM 522 O O . SER A 1 69 ? 35.260 3.164 -22.836 1.00 68.56 69 SER A O 1
ATOM 524 N N . ASN A 1 70 ? 35.896 3.999 -20.858 1.00 74.94 70 ASN A N 1
ATOM 525 C CA . ASN A 1 70 ? 36.855 4.969 -21.406 1.00 74.94 70 ASN A CA 1
ATOM 526 C C . ASN A 1 70 ? 36.257 5.863 -22.522 1.00 74.94 70 ASN A C 1
ATOM 528 O O . ASN A 1 70 ? 36.903 6.160 -23.525 1.00 74.94 70 ASN A O 1
ATOM 532 N N . GLY A 1 71 ? 34.981 6.240 -22.377 1.00 72.50 71 GLY A N 1
ATOM 533 C CA . GLY A 1 71 ? 34.245 7.048 -23.356 1.00 72.50 71 GLY A CA 1
ATOM 534 C C . GLY A 1 71 ? 33.684 6.283 -24.563 1.00 72.50 71 GLY A C 1
ATOM 535 O O . GLY A 1 71 ? 33.062 6.905 -25.422 1.00 72.50 71 GLY A O 1
ATOM 536 N N . ASN A 1 72 ? 33.856 4.958 -24.647 1.00 76.56 72 ASN A N 1
ATOM 537 C CA . ASN A 1 72 ? 33.253 4.145 -25.702 1.00 76.56 72 ASN A CA 1
ATOM 538 C C . ASN A 1 72 ? 31.812 3.745 -25.350 1.00 76.56 72 ASN A C 1
ATOM 540 O O . ASN A 1 72 ? 31.579 2.769 -24.642 1.00 76.56 72 ASN A O 1
ATOM 544 N N . THR A 1 73 ? 30.841 4.467 -25.905 1.00 71.31 73 THR A N 1
ATOM 545 C CA . THR A 1 73 ? 29.407 4.243 -25.671 1.00 71.31 73 THR A CA 1
ATOM 546 C C . THR A 1 73 ? 28.865 2.928 -26.240 1.00 71.31 73 THR A C 1
ATOM 548 O O . THR A 1 73 ? 27.770 2.529 -25.864 1.00 71.31 73 THR A O 1
ATOM 551 N N . ALA A 1 74 ? 29.602 2.232 -27.116 1.00 76.38 74 ALA A N 1
ATOM 552 C CA . ALA A 1 74 ? 29.181 0.941 -27.672 1.00 76.38 74 ALA A CA 1
ATOM 553 C C . ALA A 1 74 ? 29.409 -0.246 -26.719 1.00 76.38 74 ALA A C 1
ATOM 555 O O . ALA A 1 74 ? 28.865 -1.323 -26.948 1.00 76.38 74 ALA A O 1
ATOM 556 N N . LEU A 1 75 ? 30.234 -0.065 -25.682 1.00 70.81 75 LEU A N 1
ATOM 557 C CA . LEU A 1 75 ? 30.501 -1.077 -24.653 1.00 70.81 75 LEU A CA 1
ATOM 558 C C . LEU A 1 75 ? 29.594 -0.916 -23.427 1.00 70.81 75 LEU A C 1
ATOM 560 O O . LEU A 1 75 ? 29.628 -1.744 -22.520 1.00 70.81 75 LEU A O 1
ATOM 564 N N . GLU A 1 76 ? 28.797 0.150 -23.400 1.00 68.19 76 GLU A N 1
ATOM 565 C CA . GLU A 1 76 ? 27.950 0.489 -22.270 1.00 68.19 76 GLU A CA 1
ATOM 566 C C . GLU A 1 76 ? 26.611 -0.256 -22.371 1.00 68.19 76 GLU A C 1
ATOM 568 O O . GLU A 1 76 ? 25.981 -0.258 -23.434 1.00 68.19 76 GLU A O 1
ATOM 573 N N . PRO A 1 77 ? 26.136 -0.873 -21.278 1.00 67.25 77 PRO A N 1
ATOM 574 C CA . PRO A 1 77 ? 24.826 -1.502 -21.253 1.00 67.25 77 PRO A CA 1
ATOM 575 C C . PRO A 1 77 ? 23.733 -0.437 -21.418 1.00 67.25 77 PRO A C 1
ATOM 577 O O . PRO A 1 77 ? 23.559 0.449 -20.583 1.00 67.25 77 PRO A O 1
ATOM 580 N N . THR A 1 78 ? 22.965 -0.534 -22.501 1.00 64.69 78 THR A N 1
ATOM 581 C CA . THR A 1 78 ? 21.805 0.334 -22.771 1.00 64.69 78 THR A CA 1
ATOM 582 C C . THR A 1 78 ? 20.565 -0.063 -21.969 1.00 64.69 78 THR A C 1
ATOM 584 O O . THR A 1 78 ? 19.590 0.694 -21.902 1.00 64.69 78 THR A O 1
ATOM 587 N N . ASP A 1 79 ? 20.612 -1.232 -21.334 1.00 64.62 79 ASP A N 1
ATOM 588 C CA . ASP A 1 79 ? 19.482 -1.843 -20.653 1.00 64.62 79 ASP A CA 1
ATOM 589 C C . ASP A 1 79 ? 19.844 -2.284 -19.235 1.00 64.62 79 ASP A C 1
ATOM 591 O O . ASP A 1 79 ? 19.972 -3.461 -18.920 1.00 64.62 79 ASP A O 1
ATOM 595 N N . LEU A 1 80 ? 20.091 -1.296 -18.374 1.00 64.12 80 LEU A N 1
ATOM 596 C CA . LEU A 1 80 ? 20.421 -1.548 -16.971 1.00 64.12 80 LEU A CA 1
ATOM 597 C C . LEU A 1 80 ? 19.168 -1.715 -16.090 1.00 64.12 80 LEU A C 1
ATOM 599 O O . LEU A 1 80 ? 19.272 -2.195 -14.966 1.00 64.12 80 LEU A O 1
ATOM 603 N N . PHE A 1 81 ? 17.995 -1.295 -16.580 1.00 66.69 81 PHE A N 1
ATOM 604 C CA . PHE A 1 81 ? 16.729 -1.370 -15.852 1.00 66.69 81 PHE A CA 1
ATOM 605 C C . PHE A 1 81 ? 15.549 -1.185 -16.805 1.00 66.69 81 PHE A C 1
ATOM 607 O O . PHE A 1 81 ? 15.342 -0.061 -17.271 1.00 66.69 81 PHE A O 1
ATOM 614 N N . ASP A 1 82 ? 14.767 -2.234 -17.063 1.00 70.62 82 ASP A N 1
ATOM 615 C CA . ASP A 1 82 ? 13.478 -2.109 -17.746 1.00 70.62 82 ASP A CA 1
ATOM 616 C C . ASP A 1 82 ? 12.365 -1.850 -16.723 1.00 70.62 82 ASP A C 1
ATOM 618 O O . ASP A 1 82 ? 11.987 -2.764 -15.989 1.00 70.62 82 ASP A O 1
ATOM 622 N N . PRO A 1 83 ? 11.895 -0.596 -16.562 1.00 71.75 83 PRO A N 1
ATOM 623 C CA . PRO A 1 83 ? 10.776 -0.335 -15.675 1.00 71.75 83 PRO A CA 1
ATOM 624 C C . PRO A 1 83 ? 9.530 -1.027 -16.222 1.00 71.75 83 PRO A C 1
ATOM 626 O O . PRO A 1 83 ? 9.317 -1.046 -17.431 1.00 71.75 83 PRO A O 1
ATOM 629 N N . TYR A 1 84 ? 8.644 -1.433 -15.319 1.00 76.31 84 TYR A N 1
ATOM 630 C CA . TYR A 1 84 ? 7.281 -1.904 -15.585 1.00 76.31 84 TYR A CA 1
ATOM 631 C C . TYR A 1 84 ? 6.364 -0.803 -16.176 1.00 76.31 84 TYR A C 1
ATOM 633 O O . TYR A 1 84 ? 5.244 -0.579 -15.732 1.00 76.31 84 TYR A O 1
ATOM 641 N N . THR A 1 85 ? 6.862 -0.012 -17.129 1.00 83.25 85 THR A N 1
ATOM 642 C CA . THR A 1 85 ? 6.192 1.166 -17.687 1.00 83.25 85 THR A CA 1
ATOM 643 C C . THR A 1 85 ? 4.903 0.765 -18.380 1.00 83.25 85 THR A C 1
ATOM 645 O O . THR A 1 85 ? 4.898 -0.094 -19.254 1.00 83.25 85 THR A O 1
ATOM 648 N N . GLY A 1 86 ? 3.824 1.476 -18.063 1.00 82.62 86 GLY A N 1
ATOM 649 C CA . GLY A 1 86 ? 2.505 1.215 -18.627 1.00 82.62 86 GLY A CA 1
ATOM 650 C C . GLY A 1 86 ? 1.737 0.116 -17.901 1.00 82.62 86 GLY A C 1
ATOM 651 O O . GLY A 1 86 ? 0.550 -0.040 -18.178 1.00 82.62 86 GLY A O 1
ATOM 652 N N . GLU A 1 87 ? 2.356 -0.589 -16.952 1.00 86.31 87 GLU A N 1
ATOM 653 C CA . GLU A 1 87 ? 1.617 -1.479 -16.069 1.00 86.31 87 GLU A CA 1
ATOM 654 C C . GLU A 1 87 ? 0.715 -0.682 -15.128 1.00 86.31 87 GLU A C 1
ATOM 656 O O . GLU A 1 87 ? 1.046 0.427 -14.681 1.00 86.31 87 GLU A O 1
ATOM 661 N N . SER A 1 88 ? -0.451 -1.259 -14.856 1.00 87.88 88 SER A N 1
ATOM 662 C CA . SER A 1 88 ? -1.475 -0.676 -14.008 1.00 87.88 88 SER A CA 1
ATOM 663 C C . SER A 1 88 ? -2.106 -1.763 -13.153 1.00 87.88 88 SER A C 1
ATOM 665 O O . SER A 1 88 ? -2.472 -2.817 -13.671 1.00 87.88 88 SER A O 1
ATOM 667 N N . TYR A 1 89 ? -2.233 -1.494 -11.859 1.00 88.94 89 TYR A N 1
ATOM 668 C CA . TYR A 1 89 ? -2.749 -2.441 -10.879 1.00 88.94 89 TYR A CA 1
ATOM 669 C C . TYR A 1 89 ? -3.839 -1.783 -10.052 1.00 88.94 89 TYR A C 1
ATOM 671 O O . TYR A 1 89 ? -3.665 -0.676 -9.533 1.00 88.94 89 TYR A O 1
ATOM 679 N N . LYS A 1 90 ? -4.960 -2.487 -9.917 1.00 92.19 90 LYS A N 1
ATOM 680 C CA . LYS A 1 90 ? -6.034 -2.082 -9.016 1.00 92.19 90 LYS A CA 1
ATOM 681 C C . LYS A 1 90 ? -5.646 -2.427 -7.593 1.00 92.19 90 LYS A C 1
ATOM 683 O O . LYS A 1 90 ? -5.082 -3.492 -7.352 1.00 92.19 90 LYS A O 1
ATOM 688 N N . TYR A 1 91 ? -5.986 -1.553 -6.659 1.00 93.56 91 TYR A N 1
ATOM 689 C CA . TYR A 1 91 ? -5.759 -1.799 -5.246 1.00 93.56 91 TYR A CA 1
ATOM 690 C C . TYR A 1 91 ? -6.917 -1.305 -4.377 1.00 93.56 91 TYR A C 1
ATOM 692 O O . TYR A 1 91 ? -7.660 -0.382 -4.727 1.00 93.56 91 TYR A O 1
ATOM 700 N N . SER A 1 92 ? -7.035 -1.931 -3.211 1.00 95.19 92 SER A N 1
ATOM 701 C CA . SER A 1 92 ? -7.856 -1.520 -2.078 1.00 95.19 92 SER A CA 1
ATOM 702 C C . SER A 1 92 ? -6.930 -1.074 -0.950 1.00 95.19 92 SER A C 1
ATOM 704 O O . SER A 1 92 ? -5.968 -1.758 -0.610 1.00 95.19 92 SER A O 1
ATOM 706 N N . LEU A 1 93 ? -7.203 0.094 -0.371 1.00 96.12 93 LEU A N 1
ATOM 707 C CA . LEU A 1 93 ? -6.488 0.618 0.788 1.00 96.12 93 LEU A CA 1
ATOM 708 C C . LEU A 1 93 ? -7.482 0.957 1.900 1.00 96.12 93 LEU A C 1
ATOM 710 O O . LEU A 1 93 ? -8.429 1.717 1.687 1.00 96.12 93 LEU A O 1
ATOM 714 N N . ARG A 1 94 ? -7.247 0.433 3.104 1.00 95.31 94 ARG A N 1
ATOM 715 C CA . ARG A 1 94 ? -7.992 0.780 4.323 1.00 95.31 94 ARG A CA 1
ATOM 716 C C . ARG A 1 94 ? -7.057 1.372 5.365 1.00 95.31 94 ARG A C 1
ATOM 718 O O . ARG A 1 94 ? -5.924 0.927 5.524 1.00 95.31 94 ARG A O 1
ATOM 725 N N . GLY A 1 95 ? -7.556 2.372 6.089 1.00 93.94 95 GLY A N 1
ATOM 726 C CA . GLY A 1 95 ? -6.837 3.032 7.174 1.00 93.94 95 GLY A CA 1
ATOM 727 C C . GLY A 1 95 ? -7.526 2.815 8.516 1.00 93.94 95 GLY A C 1
ATOM 728 O O . GLY A 1 95 ? -8.739 2.996 8.636 1.00 93.94 95 GLY A O 1
ATOM 729 N N . GLY A 1 96 ? -6.741 2.480 9.534 1.00 93.00 96 GLY A N 1
ATOM 730 C CA . GLY A 1 96 ? -7.190 2.344 10.915 1.00 93.00 96 GLY A CA 1
ATOM 731 C C . GLY A 1 96 ? -6.225 2.991 11.902 1.00 93.00 96 GLY A C 1
ATOM 732 O O . GLY A 1 96 ? -5.055 3.167 11.589 1.00 93.00 96 GLY A O 1
ATOM 733 N N . HIS A 1 97 ? -6.679 3.347 13.098 1.00 93.44 97 HIS A N 1
ATOM 734 C CA . HIS A 1 97 ? -5.798 3.791 14.182 1.00 93.44 97 HIS A CA 1
ATOM 735 C C . HIS A 1 97 ? -6.396 3.458 15.553 1.00 93.44 97 HIS A C 1
ATOM 737 O O . HIS A 1 97 ? -7.612 3.453 15.706 1.00 93.44 97 HIS A O 1
ATOM 743 N N . ASP A 1 98 ? -5.583 3.242 16.583 1.00 91.00 98 ASP A N 1
ATOM 744 C CA . ASP A 1 98 ? -6.059 3.046 17.972 1.00 91.00 98 ASP A CA 1
ATOM 745 C C . ASP A 1 98 ? -5.867 4.292 18.858 1.00 91.00 98 ASP A C 1
ATOM 747 O O . ASP A 1 98 ? -6.387 4.372 19.971 1.00 91.00 98 ASP A O 1
ATOM 751 N N . GLY A 1 99 ? -5.202 5.319 18.321 1.00 88.44 99 GLY A N 1
ATOM 752 C CA . GLY A 1 99 ? -4.847 6.548 19.034 1.00 88.44 99 GLY A CA 1
ATOM 753 C C . GLY A 1 99 ? -3.361 6.646 19.373 1.00 88.44 99 GLY A C 1
ATOM 754 O O . GLY A 1 99 ? -2.911 7.736 19.716 1.00 88.44 99 GLY A 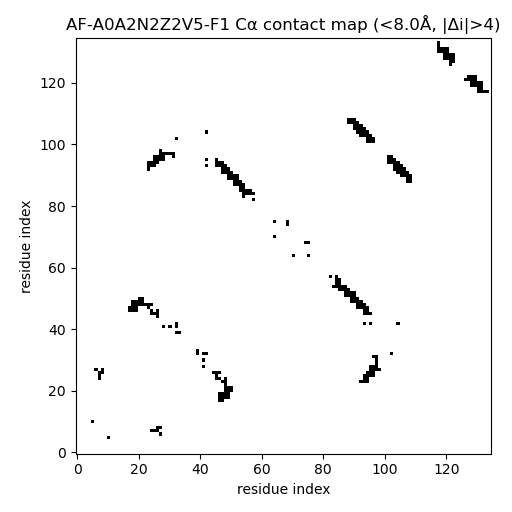O 1
ATOM 755 N N . GLU A 1 100 ? -2.611 5.556 19.214 1.00 91.38 100 GLU A N 1
ATOM 756 C CA . GLU A 1 100 ? -1.152 5.514 19.317 1.00 91.38 100 GLU A CA 1
ATOM 757 C C . GLU A 1 100 ? -0.517 5.234 17.948 1.00 91.38 100 GLU A C 1
ATOM 759 O O . GLU A 1 100 ? 0.388 5.959 17.532 1.00 91.38 100 GLU A O 1
ATOM 764 N N . TYR A 1 101 ? -1.050 4.259 17.206 1.00 92.75 101 TYR A N 1
ATOM 765 C CA . TYR A 1 101 ? -0.516 3.825 15.914 1.00 92.75 101 TYR A CA 1
ATOM 766 C C . TYR A 1 101 ? -1.503 4.033 14.765 1.00 92.75 101 TYR A C 1
ATOM 768 O O . TYR A 1 101 ? -2.723 3.989 14.941 1.00 92.75 101 TYR A O 1
ATOM 776 N N . LEU A 1 102 ? -0.945 4.243 13.569 1.00 93.31 102 LEU A N 1
ATOM 777 C CA . LEU A 1 102 ? -1.648 4.200 12.289 1.00 93.31 102 LEU A CA 1
ATOM 778 C C . LEU A 1 102 ? -1.414 2.829 11.648 1.00 93.31 102 LEU A C 1
ATOM 780 O O . LEU A 1 102 ? -0.274 2.396 11.497 1.00 93.31 102 LEU A O 1
ATOM 784 N N . TYR A 1 103 ? -2.497 2.199 11.217 1.00 94.69 103 TYR A N 1
ATOM 785 C CA . TYR A 1 103 ? -2.527 0.913 10.539 1.00 94.69 103 TYR A CA 1
ATOM 786 C C . TYR A 1 103 ? -3.010 1.114 9.104 1.00 94.69 103 TYR A C 1
ATOM 788 O O . TYR A 1 103 ? -3.991 1.825 8.867 1.00 94.69 103 TYR A O 1
ATOM 796 N N . LEU A 1 104 ? -2.351 0.457 8.151 1.00 95.44 104 LEU A N 1
ATOM 797 C CA . LEU A 1 104 ? -2.734 0.458 6.742 1.00 95.44 104 LEU A CA 1
ATOM 798 C C . LEU A 1 104 ? -2.858 -0.986 6.260 1.00 95.44 104 LEU A C 1
ATOM 800 O O . LEU A 1 104 ? -1.918 -1.761 6.414 1.00 95.44 104 LEU A O 1
ATOM 804 N N . LEU A 1 105 ? -4.002 -1.319 5.667 1.00 95.25 105 LEU A N 1
ATOM 805 C CA . LEU A 1 105 ? -4.212 -2.572 4.948 1.00 95.25 105 LEU A CA 1
ATOM 806 C C . LEU A 1 105 ? -4.261 -2.256 3.457 1.00 95.25 105 LEU A C 1
ATOM 808 O O . LEU A 1 105 ? -5.151 -1.527 3.016 1.00 95.25 105 LEU A O 1
ATOM 812 N N . PHE A 1 106 ? -3.294 -2.781 2.713 1.00 93.62 106 PHE A N 1
ATOM 813 C CA . PHE A 1 106 ? -3.185 -2.631 1.269 1.00 93.62 106 PHE A CA 1
ATOM 814 C C . PHE A 1 106 ? -3.374 -3.994 0.610 1.00 93.62 106 PHE A C 1
ATOM 816 O O . PHE A 1 106 ? -2.672 -4.945 0.942 1.00 93.62 106 PHE A O 1
ATOM 823 N N . GLU A 1 107 ? -4.315 -4.069 -0.319 1.00 92.69 107 GLU A N 1
ATOM 824 C CA . GLU A 1 107 ? -4.688 -5.284 -1.034 1.00 92.69 107 GLU A CA 1
ATOM 825 C C . GLU A 1 107 ? -4.635 -4.984 -2.533 1.00 92.69 107 GLU A C 1
ATOM 827 O O . GLU A 1 107 ? -5.114 -3.938 -2.974 1.00 92.69 107 GLU A O 1
ATOM 832 N N . PHE A 1 108 ? -4.070 -5.885 -3.326 1.00 90.69 108 PHE A N 1
ATOM 833 C CA . PHE A 1 108 ? -4.046 -5.782 -4.782 1.00 90.69 108 PHE A CA 1
ATOM 834 C C . PHE A 1 108 ? -4.163 -7.179 -5.388 1.00 90.69 108 PHE A C 1
ATOM 836 O O . PHE A 1 108 ? -3.776 -8.162 -4.756 1.00 90.69 108 PHE A O 1
ATOM 843 N N . ASP A 1 109 ? -4.701 -7.256 -6.602 1.00 84.75 109 ASP A N 1
ATOM 844 C CA . ASP A 1 109 ? -4.758 -8.515 -7.339 1.00 84.75 109 ASP A CA 1
ATOM 845 C C . ASP A 1 109 ? -3.352 -8.853 -7.852 1.00 84.75 109 ASP A C 1
ATOM 847 O O . ASP A 1 109 ? -2.803 -8.140 -8.696 1.00 84.75 109 ASP A O 1
ATOM 851 N N . ASP A 1 110 ? -2.776 -9.942 -7.348 1.00 78.75 110 ASP A N 1
ATOM 852 C CA . ASP A 1 110 ? -1.526 -10.502 -7.855 1.00 78.75 110 ASP A CA 1
ATOM 853 C C . ASP A 1 110 ? -1.829 -11.686 -8.779 1.00 78.75 110 ASP A C 1
ATOM 855 O O . ASP A 1 110 ? -2.127 -12.792 -8.330 1.00 78.75 110 ASP A O 1
ATOM 859 N N . ALA A 1 111 ? -1.792 -11.441 -10.091 1.00 73.31 111 ALA A N 1
ATOM 860 C CA . ALA A 1 111 ? -2.105 -12.457 -11.096 1.00 73.31 111 ALA A CA 1
ATOM 861 C C . ALA A 1 111 ? -1.084 -13.607 -11.136 1.00 73.31 111 ALA A C 1
ATOM 863 O O . ALA A 1 111 ? -1.422 -14.697 -11.594 1.00 73.31 111 ALA A O 1
ATOM 864 N N . GLU A 1 112 ? 0.140 -13.362 -10.668 1.00 73.06 112 GLU A N 1
ATOM 865 C CA . GLU A 1 112 ? 1.231 -14.339 -10.668 1.00 73.06 112 GLU A CA 1
ATOM 866 C C . GLU A 1 112 ? 1.351 -15.075 -9.326 1.00 73.06 112 GLU A C 1
ATOM 868 O O . GLU A 1 112 ? 2.225 -15.928 -9.191 1.00 73.06 112 GLU A O 1
ATOM 873 N N . ASP A 1 113 ? 0.490 -14.750 -8.348 1.00 64.31 113 ASP A N 1
ATOM 874 C CA . ASP A 1 113 ? 0.503 -15.303 -6.987 1.00 64.31 113 ASP A CA 1
ATOM 875 C C . ASP A 1 113 ? 1.927 -15.354 -6.414 1.00 64.31 113 ASP A C 1
ATOM 877 O O . ASP A 1 113 ? 2.451 -16.395 -6.015 1.00 64.31 113 ASP A O 1
ATOM 881 N N . SER A 1 114 ? 2.611 -14.206 -6.433 1.00 64.75 114 SER A N 1
ATOM 882 C CA . SER A 1 114 ? 4.047 -14.098 -6.169 1.00 64.75 114 SER A CA 1
ATOM 883 C C . SER A 1 114 ? 4.428 -14.260 -4.688 1.00 64.75 114 SER A C 1
ATOM 885 O O . SER A 1 114 ? 5.472 -13.771 -4.245 1.00 64.75 114 SER A O 1
ATOM 887 N N . MET A 1 115 ? 3.626 -15.018 -3.929 1.00 55.56 115 MET A N 1
ATOM 888 C CA . MET A 1 115 ? 3.889 -15.456 -2.555 1.00 55.56 115 MET A CA 1
ATOM 889 C C . MET A 1 115 ? 5.272 -16.109 -2.381 1.00 55.56 115 MET A C 1
ATOM 891 O O . MET A 1 115 ? 5.803 -16.090 -1.270 1.00 55.56 115 MET A O 1
ATOM 895 N N . ASP A 1 116 ? 5.860 -16.627 -3.465 1.00 53.59 116 ASP A N 1
ATOM 896 C CA . ASP A 1 116 ? 7.177 -17.277 -3.517 1.00 53.59 116 ASP A CA 1
ATOM 897 C C . ASP A 1 116 ? 8.369 -16.303 -3.607 1.00 53.59 116 ASP A C 1
ATOM 899 O O . ASP A 1 116 ? 9.510 -16.718 -3.829 1.00 53.59 116 ASP A O 1
ATOM 903 N N . ARG A 1 117 ? 8.171 -14.992 -3.406 1.00 55.66 117 ARG A N 1
ATOM 904 C CA . ARG A 1 117 ? 9.301 -14.086 -3.132 1.00 55.66 117 ARG A CA 1
ATOM 905 C C . ARG A 1 117 ? 9.773 -14.273 -1.697 1.00 55.66 117 ARG A C 1
ATOM 907 O O . ARG A 1 117 ? 9.530 -13.451 -0.817 1.00 55.66 117 ARG A O 1
ATOM 914 N N . GLU A 1 118 ? 10.453 -15.382 -1.478 1.00 57.66 118 GLU A N 1
ATOM 915 C CA . GLU A 1 118 ? 11.103 -15.702 -0.222 1.00 57.66 118 GLU A CA 1
ATOM 916 C C . GLU A 1 118 ? 12.147 -14.640 0.137 1.00 57.66 118 GLU A C 1
ATOM 918 O O . GLU A 1 118 ? 12.888 -14.121 -0.707 1.00 57.66 118 GLU A O 1
ATOM 923 N N . SER A 1 119 ? 12.196 -14.296 1.420 1.00 65.31 119 SER A N 1
ATOM 924 C CA . SER A 1 119 ? 13.149 -13.333 1.954 1.00 65.31 119 SER A CA 1
ATOM 925 C C . SER A 1 119 ? 14.573 -13.805 1.662 1.00 65.31 119 SER A C 1
ATOM 927 O O . SER A 1 119 ? 14.968 -14.910 2.034 1.00 65.31 119 SER A O 1
ATOM 929 N N . PHE A 1 120 ? 15.374 -12.959 1.015 1.00 71.69 120 PHE A N 1
ATOM 930 C CA . PHE A 1 120 ? 16.801 -13.219 0.858 1.00 71.69 120 PHE A CA 1
ATOM 931 C C . PHE A 1 120 ? 17.564 -12.660 2.060 1.00 71.69 120 PHE A C 1
ATOM 933 O O . PHE A 1 120 ? 17.410 -11.489 2.410 1.00 71.69 120 PHE A O 1
ATOM 940 N N . TYR A 1 121 ? 18.448 -13.460 2.654 1.00 78.50 121 TYR A N 1
ATOM 941 C CA . TYR A 1 121 ? 19.395 -13.003 3.669 1.00 78.50 121 TYR A CA 1
ATOM 942 C C . TYR A 1 121 ? 20.835 -13.260 3.228 1.00 78.50 121 TYR A C 1
ATOM 944 O O . TYR A 1 121 ? 21.139 -14.197 2.486 1.00 78.50 121 TYR A O 1
ATOM 952 N N . PHE A 1 122 ? 21.751 -12.405 3.677 1.00 83.81 122 PHE A N 1
ATOM 953 C CA . PHE A 1 122 ? 23.173 -12.612 3.445 1.00 83.81 122 PHE A CA 1
ATOM 954 C C . PHE A 1 122 ? 23.724 -13.589 4.486 1.00 83.81 122 PHE A C 1
ATOM 956 O O . PHE A 1 122 ? 23.716 -13.284 5.678 1.00 83.81 122 PHE A O 1
ATOM 963 N N . ASP A 1 123 ? 24.231 -14.743 4.047 1.00 85.44 123 ASP A N 1
ATOM 964 C CA . ASP A 1 123 ? 24.917 -15.693 4.922 1.00 85.44 123 ASP A CA 1
ATOM 965 C C . ASP A 1 123 ? 26.400 -15.289 5.065 1.00 85.44 123 ASP A C 1
ATOM 967 O O . ASP A 1 123 ? 27.189 -15.418 4.116 1.00 85.44 123 ASP A O 1
ATOM 971 N N . PRO A 1 124 ? 26.835 -14.813 6.250 1.00 85.56 124 PRO A N 1
ATOM 972 C CA . PRO A 1 124 ? 28.206 -14.367 6.450 1.00 85.56 124 PRO A CA 1
ATOM 973 C C . PRO A 1 124 ? 29.223 -15.516 6.492 1.00 85.56 124 PRO A C 1
ATOM 975 O O . PRO A 1 124 ? 30.418 -15.235 6.363 1.00 85.56 124 PRO A O 1
ATOM 978 N N . ALA A 1 125 ? 28.800 -16.769 6.673 1.00 90.06 125 ALA A N 1
ATOM 979 C CA . ALA A 1 125 ? 29.672 -17.939 6.678 1.00 90.06 125 ALA A CA 1
ATOM 980 C C . ALA A 1 125 ? 29.982 -18.407 5.252 1.00 90.06 125 ALA A C 1
ATOM 982 O O . ALA A 1 125 ? 31.146 -18.643 4.930 1.00 90.06 125 ALA A O 1
ATOM 983 N N . THR A 1 126 ? 28.972 -18.483 4.381 1.00 90.12 126 THR A N 1
ATOM 984 C CA . THR A 1 126 ? 29.161 -18.908 2.981 1.00 90.12 126 THR A CA 1
ATOM 985 C C . THR A 1 126 ? 29.471 -17.756 2.031 1.00 90.12 126 THR A C 1
ATOM 987 O O . THR A 1 126 ? 29.892 -18.006 0.906 1.00 90.12 126 THR A O 1
ATOM 990 N N . LYS A 1 127 ? 29.312 -16.501 2.477 1.00 85.25 127 LYS A N 1
ATOM 991 C CA . LYS A 1 127 ? 29.469 -15.285 1.655 1.00 85.25 127 LYS A CA 1
ATOM 992 C C . LYS A 1 127 ? 28.526 -15.263 0.450 1.00 85.25 127 LYS A C 1
ATOM 994 O O . LYS A 1 127 ? 28.868 -14.725 -0.601 1.00 85.25 127 LYS A O 1
ATOM 999 N N . THR A 1 128 ? 27.340 -15.838 0.608 1.00 78.00 128 THR A N 1
ATOM 1000 C CA . THR A 1 128 ? 26.322 -15.917 -0.443 1.00 78.00 128 THR A CA 1
ATOM 1001 C C . THR A 1 128 ? 24.990 -15.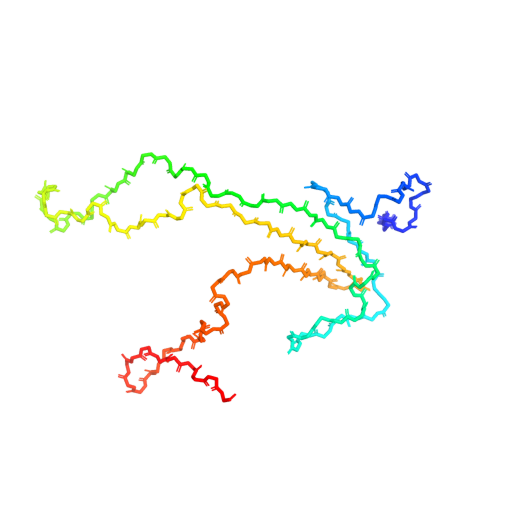400 0.074 1.00 78.00 128 THR A C 1
ATOM 1003 O O . THR A 1 128 ? 24.676 -15.538 1.255 1.00 78.00 128 THR A O 1
ATOM 1006 N N . TRP A 1 129 ? 24.185 -14.842 -0.824 1.00 78.62 129 TRP A N 1
ATOM 1007 C CA . TRP A 1 129 ? 22.768 -14.619 -0.561 1.00 78.62 129 TRP A CA 1
ATOM 1008 C C . TRP A 1 129 ? 22.050 -15.968 -0.551 1.00 78.62 129 TRP A C 1
ATOM 1010 O O . TRP A 1 129 ? 22.304 -16.806 -1.417 1.00 78.62 129 TRP A O 1
ATOM 1020 N N . LYS A 1 130 ? 21.211 -16.193 0.457 1.00 77.06 130 LYS A N 1
ATOM 1021 C CA . LYS A 1 130 ? 20.374 -17.384 0.600 1.00 77.06 130 LYS A CA 1
ATOM 1022 C C . LYS A 1 130 ? 18.916 -16.969 0.637 1.00 77.06 130 LYS A C 1
ATOM 1024 O O . LYS A 1 130 ? 18.601 -15.896 1.139 1.00 77.06 130 LYS A O 1
ATOM 1029 N N . GLN A 1 131 ? 18.073 -17.828 0.091 1.00 71.12 131 GLN A N 1
ATOM 1030 C CA . GLN A 1 131 ? 16.630 -17.669 0.049 1.00 71.12 131 GLN A CA 1
ATOM 1031 C C . GLN A 1 131 ? 16.019 -18.459 1.223 1.00 71.12 131 GLN A C 1
ATOM 1033 O O . GLN A 1 131 ? 16.511 -19.548 1.537 1.00 71.12 131 GLN A O 1
ATOM 1038 N N . GLU A 1 132 ? 15.054 -17.888 1.947 1.00 61.06 132 GLU A N 1
ATOM 1039 C CA . GLU A 1 132 ? 14.336 -18.596 3.016 1.00 61.06 132 GLU A CA 1
ATOM 1040 C C . GLU A 1 132 ? 13.227 -19.484 2.442 1.00 61.06 132 GLU A C 1
ATOM 1042 O O . GLU A 1 132 ? 12.133 -18.984 2.204 1.00 61.06 132 GLU A O 1
ATOM 1047 N N . ASP A 1 133 ? 13.487 -20.792 2.308 1.00 50.72 133 ASP A N 1
ATOM 1048 C CA . ASP A 1 133 ? 12.454 -21.777 1.941 1.00 50.72 133 ASP A CA 1
ATOM 1049 C C . ASP A 1 133 ? 11.241 -21.672 2.889 1.00 50.72 133 ASP A C 1
ATOM 1051 O O . ASP A 1 133 ? 11.384 -21.829 4.114 1.00 50.72 133 ASP A O 1
ATOM 1055 N N . ARG A 1 134 ? 10.031 -21.478 2.346 1.00 52.03 134 ARG A N 1
ATOM 1056 C CA . ARG A 1 134 ? 8.798 -21.697 3.124 1.00 52.03 134 ARG A CA 1
ATOM 1057 C C . ARG A 1 134 ? 8.658 -23.187 3.457 1.00 52.03 134 ARG A C 1
ATOM 1059 O O . ARG A 1 134 ? 8.761 -24.052 2.591 1.00 52.03 134 ARG A O 1
ATOM 1066 N N . LYS A 1 135 ? 8.414 -23.486 4.735 1.00 49.03 135 LYS A N 1
ATOM 1067 C CA . LYS A 1 135 ? 7.995 -24.821 5.191 1.00 49.03 135 LYS A CA 1
ATOM 1068 C C . LYS A 1 135 ? 6.526 -25.081 4.912 1.00 49.03 135 LYS A C 1
ATOM 1070 O O . LYS A 1 135 ? 5.733 -24.133 5.094 1.00 49.03 135 LYS A O 1
#

Radius of gyration: 22.78 Å; Cα contacts (8 Å, |Δi|>4): 161; chains: 1; bounding box: 59×50×52 Å

Foldseek 3Di:
DDPPPPQVVPDPPDDPDLEAAPDAHEEAFPDDDDDPPDDDPSQVPFRKHKYKDAAADPPDDDDDDPCPVVPPPVPDDPPPDDDPHGDMWIKIWTWYDNVPDIDIDIDTDDPPPVPVQFDWDQDPVVRDIDGDDDD

Mean predicted aligned error: 13.34 Å